Protein AF-W1P2N6-F1 (afdb_monomer_lite)

Radius of gyration: 15.2 Å; chains: 1; bounding box: 38×32×39 Å

Structure (mmCIF, N/CA/C/O backbone):
data_AF-W1P2N6-F1
#
_entry.id   AF-W1P2N6-F1
#
loop_
_atom_site.group_PDB
_atom_site.id
_atom_site.type_symbol
_atom_site.label_atom_id
_atom_site.label_alt_id
_atom_site.label_comp_id
_atom_site.label_asym_id
_atom_site.label_entity_id
_atom_site.label_seq_id
_atom_site.pdbx_PDB_ins_code
_atom_site.Cartn_x
_atom_site.Cartn_y
_atom_site.Cartn_z
_atom_site.occupancy
_atom_site.B_iso_or_equiv
_atom_site.auth_seq_id
_atom_site.auth_comp_id
_atom_site.auth_asym_id
_atom_site.auth_atom_id
_atom_site.pdbx_PDB_model_num
ATOM 1 N N . MET A 1 1 ? -24.791 12.931 -11.667 1.00 46.62 1 MET A N 1
ATOM 2 C CA . MET A 1 1 ? -23.569 12.243 -12.141 1.00 46.62 1 MET A CA 1
ATOM 3 C C . MET A 1 1 ? -22.395 13.157 -11.829 1.00 46.62 1 MET A C 1
ATOM 5 O O . MET A 1 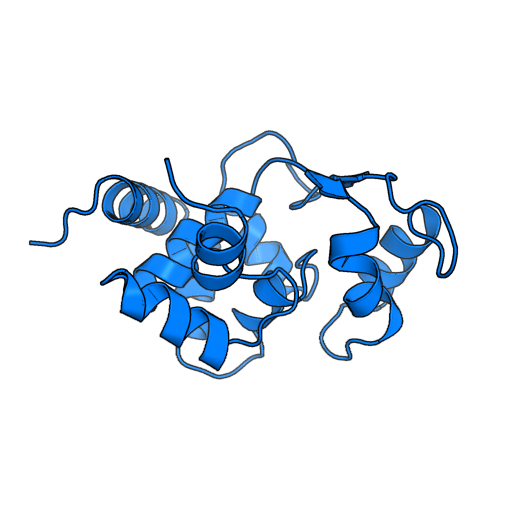1 ? -22.535 14.347 -12.073 1.00 46.62 1 MET A O 1
ATOM 9 N N . ALA A 1 2 ? -21.309 12.652 -11.241 1.00 61.91 2 ALA A N 1
ATOM 10 C CA . ALA A 1 2 ? -20.111 13.458 -10.984 1.00 61.91 2 ALA A CA 1
ATOM 11 C C . ALA A 1 2 ? -19.344 13.696 -12.297 1.00 61.91 2 ALA A C 1
ATOM 13 O O . ALA A 1 2 ? -19.306 12.801 -13.147 1.00 61.91 2 ALA A O 1
ATOM 14 N N . SER A 1 3 ? -18.753 14.880 -12.487 1.00 80.94 3 SER A N 1
ATOM 15 C CA . SER A 1 3 ? -17.910 15.134 -13.662 1.00 80.94 3 SER A CA 1
ATOM 16 C C . SER A 1 3 ? -16.573 14.388 -13.541 1.00 80.94 3 SER A C 1
ATOM 18 O O . SER A 1 3 ? -16.150 14.018 -12.446 1.00 80.94 3 SER A O 1
ATOM 20 N N . LYS A 1 4 ? -15.859 14.185 -14.658 1.00 75.12 4 LYS A N 1
ATOM 21 C CA . LYS A 1 4 ? -14.502 13.601 -14.628 1.00 75.12 4 LYS A CA 1
ATOM 22 C C . LYS A 1 4 ? -13.564 14.405 -13.717 1.00 75.12 4 LYS A C 1
ATOM 24 O O . LYS A 1 4 ? -12.740 13.820 -13.025 1.00 75.12 4 LYS A O 1
ATOM 29 N N . GLN A 1 5 ? -13.718 15.728 -13.698 1.00 74.31 5 GLN A N 1
ATOM 30 C CA . GLN A 1 5 ? -12.933 16.626 -12.856 1.00 74.31 5 GLN A CA 1
ATOM 31 C C . GLN A 1 5 ? -13.270 16.449 -11.370 1.00 74.31 5 GLN A C 1
ATOM 33 O O . GLN A 1 5 ? -12.361 16.367 -10.544 1.00 74.31 5 GLN A O 1
ATOM 38 N N . ASP A 1 6 ? -14.550 16.293 -11.031 1.00 75.06 6 ASP A N 1
ATOM 39 C CA . ASP A 1 6 ? -14.957 15.970 -9.661 1.00 75.06 6 ASP A CA 1
ATOM 40 C C . ASP A 1 6 ? -14.391 14.606 -9.246 1.00 75.06 6 ASP A C 1
ATOM 42 O O . ASP A 1 6 ? -13.767 14.488 -8.200 1.00 75.06 6 ASP A O 1
ATOM 46 N N . ALA A 1 7 ? -14.485 13.582 -10.097 1.00 75.88 7 ALA A N 1
ATOM 47 C CA . ALA A 1 7 ? -13.918 12.266 -9.796 1.00 75.88 7 ALA A CA 1
ATOM 48 C C . ALA A 1 7 ? -12.395 12.325 -9.559 1.00 75.88 7 ALA A C 1
ATOM 50 O O . ALA A 1 7 ? -11.901 11.776 -8.575 1.00 75.88 7 ALA A O 1
ATOM 51 N N . SER A 1 8 ? -11.649 13.048 -10.401 1.00 75.75 8 SER A N 1
ATOM 52 C CA . SER A 1 8 ? -10.199 13.224 -10.235 1.00 75.75 8 SER A CA 1
ATOM 53 C C . SER A 1 8 ? -9.817 13.997 -8.968 1.00 75.75 8 SER A C 1
ATOM 55 O O . SER A 1 8 ? -8.729 13.791 -8.437 1.00 75.75 8 SER A O 1
ATOM 57 N N . THR A 1 9 ? -10.695 14.868 -8.460 1.00 79.06 9 THR A N 1
ATOM 58 C CA . THR A 1 9 ? -10.446 15.623 -7.220 1.00 79.06 9 THR A CA 1
ATOM 59 C C . THR A 1 9 ? -10.937 14.911 -5.968 1.00 79.06 9 THR A C 1
ATOM 61 O O . THR A 1 9 ? -10.415 15.206 -4.897 1.00 79.06 9 THR A O 1
ATOM 64 N N . GLN A 1 10 ? -11.869 13.958 -6.076 1.00 84.25 10 GLN A N 1
ATOM 65 C CA . GLN A 1 10 ? -12.478 13.249 -4.940 1.00 84.25 10 GLN A CA 1
ATOM 66 C C . GLN A 1 10 ? -11.936 11.826 -4.724 1.00 84.25 10 GLN A C 1
ATOM 68 O O . GLN A 1 10 ? -12.022 11.307 -3.618 1.00 84.25 10 GLN A O 1
ATOM 73 N N . ILE A 1 11 ? -11.288 11.210 -5.714 1.00 87.06 11 ILE A N 1
ATOM 74 C CA . ILE A 1 11 ? -10.712 9.862 -5.564 1.00 87.06 11 ILE A CA 1
ATOM 75 C C . ILE A 1 11 ? -9.221 9.967 -5.179 1.00 87.06 11 ILE A C 1
ATOM 77 O O . ILE A 1 11 ? -8.517 10.821 -5.734 1.00 87.06 11 ILE A O 1
ATOM 81 N N . PRO A 1 12 ? -8.726 9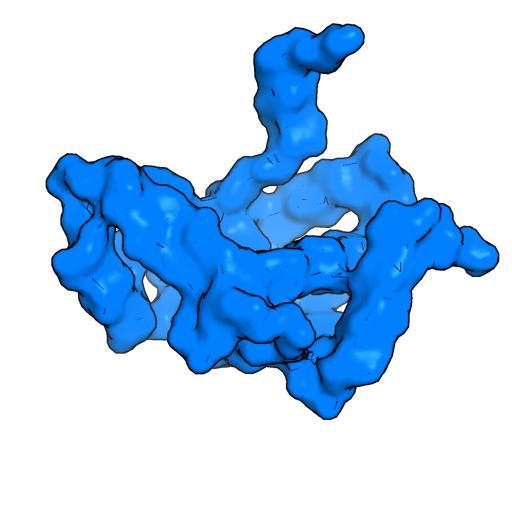.196 -4.190 1.00 93.44 12 PRO A N 1
ATOM 82 C CA . PRO A 1 12 ? -7.297 9.105 -3.896 1.00 93.44 12 PRO A CA 1
ATOM 83 C C . PRO A 1 12 ? -6.504 8.543 -5.083 1.00 93.44 12 PRO A C 1
ATOM 85 O O . PRO A 1 12 ? -6.965 7.650 -5.787 1.00 93.44 12 PRO A O 1
ATOM 88 N N . SER A 1 13 ? -5.302 9.066 -5.307 1.00 95.38 13 SER A N 1
ATOM 89 C CA . SER A 1 13 ? -4.386 8.558 -6.331 1.00 95.38 13 SER A CA 1
ATOM 90 C C . SER A 1 13 ? -3.448 7.516 -5.710 1.00 95.38 13 SER A C 1
ATOM 92 O O . SER A 1 13 ? -3.018 7.724 -4.573 1.00 95.38 13 SER A O 1
ATOM 94 N N . PRO A 1 14 ? -3.060 6.447 -6.435 1.00 96.94 14 PRO A N 1
ATOM 95 C CA . PRO A 1 14 ? -2.141 5.421 -5.926 1.00 96.94 14 PRO A CA 1
ATOM 96 C C . PRO A 1 14 ? -0.734 5.947 -5.606 1.00 96.94 14 PRO A C 1
ATOM 98 O O . PRO A 1 14 ? 0.071 5.218 -5.038 1.00 96.94 14 PRO A O 1
ATOM 101 N N . VAL A 1 15 ? -0.421 7.191 -5.993 1.00 96.81 15 VAL A N 1
ATOM 102 C CA . VAL A 1 15 ? 0.864 7.865 -5.741 1.00 96.81 15 VAL A CA 1
ATOM 103 C C . VAL A 1 15 ? 0.779 8.964 -4.674 1.00 96.81 15 VAL A C 1
ATOM 105 O O . VAL A 1 15 ? 1.688 9.780 -4.571 1.00 96.81 15 VAL A O 1
ATOM 108 N N . MET A 1 16 ? -0.321 9.044 -3.917 1.00 97.56 16 MET A N 1
ATOM 109 C CA . MET A 1 16 ? -0.436 9.986 -2.796 1.00 97.56 16 MET A CA 1
ATOM 110 C C . MET A 1 16 ? 0.403 9.540 -1.600 1.00 97.56 16 MET A C 1
ATOM 112 O O . MET A 1 16 ? 0.411 8.358 -1.261 1.00 97.56 16 MET A O 1
ATOM 116 N N . ASP A 1 17 ? 1.018 10.515 -0.932 1.00 97.75 17 ASP A N 1
ATOM 117 C CA . ASP A 1 17 ? 1.666 10.324 0.361 1.00 97.75 17 ASP A CA 1
ATOM 118 C C . ASP A 1 17 ? 0.646 10.210 1.510 1.00 97.75 17 ASP A C 1
ATOM 120 O O . ASP A 1 17 ? -0.550 10.499 1.359 1.00 97.75 17 ASP A O 1
ATOM 124 N N . LEU A 1 18 ? 1.115 9.793 2.690 1.00 98.12 18 LEU A N 1
ATOM 125 C CA . LEU A 1 18 ? 0.238 9.602 3.845 1.00 98.12 18 LEU A CA 1
ATOM 126 C C . LEU A 1 18 ? -0.535 10.878 4.262 1.00 98.12 18 LEU A C 1
ATOM 128 O O . LEU A 1 18 ? -1.743 10.777 4.497 1.00 98.12 18 LEU A O 1
ATOM 132 N N . PRO A 1 19 ? 0.075 12.079 4.358 1.00 98.00 19 PRO A N 1
ATOM 133 C CA . PRO A 1 19 ? -0.669 13.305 4.659 1.00 98.00 19 PRO A CA 1
ATOM 134 C C . PRO A 1 19 ? -1.791 13.611 3.657 1.00 98.00 19 PRO A C 1
ATOM 136 O O . PRO A 1 19 ? -2.892 14.002 4.071 1.00 98.00 19 PRO A O 1
ATOM 139 N N . ALA A 1 20 ? -1.548 13.410 2.358 1.00 97.62 20 ALA A N 1
ATOM 140 C CA . ALA A 1 20 ? -2.560 13.598 1.325 1.00 97.62 20 ALA A CA 1
ATOM 141 C C . ALA A 1 20 ? -3.691 12.568 1.450 1.00 97.62 20 ALA A C 1
ATOM 143 O O . ALA A 1 20 ? -4.860 12.952 1.381 1.00 97.62 20 ALA A O 1
ATOM 144 N N . LEU A 1 21 ? -3.370 11.294 1.709 1.00 98.12 21 LEU A N 1
ATOM 145 C CA . LEU A 1 21 ? -4.367 10.246 1.964 1.00 98.12 21 LEU A CA 1
ATOM 146 C C . LEU A 1 21 ? -5.251 10.587 3.170 1.00 98.12 21 LEU A C 1
ATOM 148 O O . LEU A 1 21 ? -6.476 10.539 3.068 1.00 98.12 21 LEU A O 1
ATOM 152 N N . ILE A 1 22 ? -4.652 11.002 4.290 1.00 97.81 22 ILE A N 1
ATOM 153 C CA . ILE A 1 22 ? -5.394 11.391 5.498 1.00 97.81 22 ILE A CA 1
ATOM 154 C C . ILE A 1 22 ? -6.322 12.570 5.205 1.00 97.81 22 ILE A C 1
ATOM 156 O O . ILE A 1 22 ? -7.513 12.499 5.505 1.00 97.81 22 ILE A O 1
ATOM 160 N N . THR A 1 23 ? -5.800 13.629 4.580 1.00 96.62 23 THR A N 1
ATOM 161 C CA . THR A 1 23 ? -6.589 14.822 4.224 1.00 96.62 23 THR A CA 1
ATOM 162 C C . THR A 1 23 ? -7.772 14.446 3.335 1.00 96.62 23 THR A C 1
ATOM 164 O O . THR A 1 23 ? -8.889 14.929 3.525 1.00 96.62 23 THR A O 1
ATOM 167 N N . LYS A 1 24 ? -7.538 13.539 2.382 1.00 95.69 24 LYS A N 1
ATOM 168 C CA . LYS A 1 24 ? -8.552 13.074 1.443 1.00 95.69 24 LYS A CA 1
ATOM 169 C C . LYS A 1 24 ? -9.653 12.262 2.120 1.00 95.69 24 LYS A C 1
ATOM 171 O O . LYS A 1 24 ? -10.824 12.465 1.832 1.00 95.69 24 LYS A O 1
ATOM 176 N N . PHE A 1 25 ? -9.313 11.375 3.048 1.00 95.62 25 PHE A N 1
ATOM 177 C CA . PHE A 1 25 ? -10.320 10.635 3.813 1.00 95.62 25 PHE A CA 1
ATOM 178 C C . PHE A 1 25 ? -11.100 11.565 4.752 1.00 95.62 25 PHE A C 1
ATOM 180 O O . PHE A 1 25 ? -12.330 11.498 4.821 1.00 95.62 25 PHE A O 1
ATOM 187 N N . GLN A 1 26 ? -10.417 12.523 5.383 1.00 95.25 26 GLN A N 1
ATOM 188 C CA . GLN A 1 26 ? -11.048 13.509 6.260 1.00 95.25 26 GLN A CA 1
ATOM 189 C C . GLN A 1 26 ? -12.051 14.407 5.525 1.00 95.25 26 GLN A C 1
ATOM 191 O O . GLN A 1 26 ? -13.090 14.736 6.101 1.00 95.25 26 GLN A O 1
ATOM 196 N N . SER A 1 27 ? -11.823 14.744 4.246 1.00 93.88 27 SER A N 1
ATOM 197 C CA . SER A 1 27 ? -12.818 15.488 3.452 1.00 93.88 27 SER A CA 1
ATOM 198 C C . SER A 1 27 ? -14.122 14.712 3.235 1.00 93.88 27 SER A C 1
ATOM 200 O O . SER A 1 27 ? -15.152 15.318 2.943 1.00 93.88 27 SER A O 1
ATOM 202 N N . HIS A 1 28 ? -14.106 13.394 3.446 1.00 91.31 28 HIS A N 1
ATOM 203 C CA . HIS A 1 28 ? -15.278 12.516 3.430 1.00 91.31 28 HIS A CA 1
ATOM 204 C C . HIS A 1 28 ? -15.727 12.076 4.829 1.00 91.31 28 HIS A C 1
ATOM 206 O O . HIS A 1 28 ? -16.537 11.162 4.948 1.00 91.31 28 HIS A O 1
ATOM 212 N N . ARG A 1 29 ? -15.252 12.753 5.887 1.00 93.62 29 ARG A N 1
ATOM 213 C CA . ARG A 1 29 ? -15.551 12.435 7.297 1.00 93.62 29 ARG A CA 1
ATOM 214 C C . ARG A 1 29 ? -15.067 11.045 7.729 1.00 93.62 29 ARG A C 1
ATOM 216 O O . ARG A 1 29 ? -15.613 10.475 8.667 1.00 93.62 29 ARG A O 1
ATOM 223 N N . LEU A 1 30 ? -14.034 10.529 7.067 1.00 95.00 30 LEU A N 1
ATOM 224 C CA . LEU A 1 30 ? -13.378 9.270 7.403 1.00 95.00 30 LEU A CA 1
ATOM 225 C C . LEU A 1 30 ? -12.057 9.561 8.123 1.00 95.00 30 LEU A C 1
ATOM 227 O O . LEU A 1 30 ? -11.256 10.391 7.684 1.00 95.00 30 LEU A O 1
ATOM 231 N N . GLY A 1 31 ? -11.845 8.909 9.264 1.00 96.25 31 GLY A N 1
ATOM 232 C CA . GLY A 1 31 ? -10.653 9.084 10.086 1.00 96.25 31 GLY A CA 1
ATOM 233 C C . GLY A 1 31 ? -9.474 8.224 9.630 1.00 96.25 31 GLY A C 1
ATOM 234 O O . GLY A 1 31 ? -9.560 7.436 8.692 1.00 96.25 31 GLY A O 1
ATOM 235 N N . VAL A 1 32 ? -8.356 8.321 10.358 1.00 97.75 32 VAL A N 1
ATOM 236 C CA . VAL A 1 32 ? -7.149 7.509 10.103 1.00 97.75 32 VAL A CA 1
ATOM 237 C C . VAL A 1 32 ? -7.448 6.009 10.191 1.00 97.75 32 VAL A C 1
ATOM 239 O O . VAL A 1 32 ? -6.946 5.233 9.385 1.00 97.75 32 VAL A O 1
ATOM 242 N N . ARG A 1 33 ? -8.291 5.589 11.142 1.00 98.00 33 ARG A N 1
ATOM 243 C CA . ARG A 1 33 ? -8.685 4.181 11.277 1.00 98.00 33 ARG A CA 1
ATOM 244 C C . ARG A 1 33 ? -9.461 3.684 10.058 1.00 98.00 33 ARG A C 1
ATOM 246 O O . ARG A 1 33 ? -9.205 2.573 9.609 1.00 98.00 33 ARG A O 1
ATOM 253 N N . ASP A 1 34 ? -10.333 4.524 9.501 1.00 98.19 34 ASP A N 1
ATOM 254 C CA . ASP A 1 34 ? -11.098 4.207 8.294 1.00 98.19 34 ASP A CA 1
ATOM 255 C C . ASP A 1 34 ? -10.199 4.169 7.054 1.00 98.19 34 ASP A C 1
ATOM 257 O O . ASP A 1 34 ? -10.345 3.271 6.234 1.00 98.19 34 ASP A O 1
ATOM 261 N N . LEU A 1 35 ? -9.214 5.072 6.951 1.00 98.38 35 LEU A N 1
ATOM 262 C CA . LEU A 1 35 ? -8.174 5.006 5.918 1.00 98.38 35 LEU A CA 1
ATOM 263 C C . LEU A 1 35 ? -7.459 3.650 5.936 1.00 98.38 35 LEU A C 1
ATOM 265 O O . LEU A 1 35 ? -7.392 2.980 4.907 1.00 98.38 35 LEU A O 1
ATOM 269 N N . VAL A 1 36 ? -6.952 3.224 7.095 1.00 98.75 36 VAL A N 1
ATOM 270 C CA . VAL A 1 36 ? -6.207 1.958 7.199 1.00 98.75 36 VAL A CA 1
ATOM 271 C C . VAL A 1 36 ? -7.119 0.748 6.976 1.00 98.75 36 VAL A C 1
ATOM 273 O O . VAL A 1 36 ? -6.704 -0.211 6.326 1.00 98.75 36 VAL A O 1
ATOM 276 N N . ALA A 1 37 ? -8.355 0.779 7.487 1.00 98.62 37 ALA A N 1
ATOM 277 C CA . ALA A 1 37 ? -9.320 -0.301 7.291 1.00 98.62 37 ALA A CA 1
ATOM 278 C C . ALA A 1 37 ? -9.697 -0.432 5.811 1.00 98.62 37 ALA A C 1
ATOM 280 O O . ALA A 1 37 ? -9.487 -1.482 5.217 1.00 98.62 37 ALA A O 1
ATOM 281 N N . LEU A 1 38 ? -10.177 0.642 5.181 1.00 98.31 38 LEU A N 1
ATOM 282 C CA . LEU A 1 38 ? -10.656 0.613 3.797 1.00 98.31 38 LEU A CA 1
ATOM 283 C C . LEU A 1 38 ? -9.542 0.328 2.785 1.00 98.31 38 LEU A C 1
ATOM 285 O O . LEU A 1 38 ? -9.810 -0.307 1.768 1.00 98.31 38 LEU A O 1
ATOM 289 N N . SER A 1 39 ? -8.295 0.710 3.079 1.00 98.69 39 SER A N 1
ATOM 290 C CA . SER A 1 39 ? -7.144 0.316 2.249 1.00 98.69 39 SER A CA 1
ATOM 291 C C . SER A 1 39 ? -6.921 -1.202 2.242 1.00 98.69 39 SER A C 1
ATOM 293 O O . SER A 1 39 ? -6.460 -1.750 1.247 1.00 98.69 39 SER A O 1
ATOM 295 N N . GLY A 1 40 ? -7.354 -1.908 3.294 1.00 98.56 40 GLY A N 1
ATOM 296 C CA . GLY A 1 40 ? -7.362 -3.370 3.350 1.00 98.56 40 GLY A CA 1
ATOM 297 C C . GLY A 1 40 ? -8.227 -4.040 2.278 1.00 98.56 40 GLY A C 1
ATOM 298 O O . GLY A 1 40 ? -8.061 -5.230 2.036 1.00 98.56 40 GLY A O 1
ATOM 299 N N . ALA A 1 41 ? -9.085 -3.299 1.561 1.00 98.38 41 ALA A N 1
ATOM 300 C CA . ALA A 1 41 ? -9.759 -3.814 0.365 1.00 98.38 41 ALA A CA 1
ATOM 301 C C . ALA A 1 41 ? -8.773 -4.319 -0.706 1.00 98.38 41 ALA A C 1
ATOM 303 O O . ALA A 1 41 ? -9.130 -5.186 -1.501 1.00 98.38 41 ALA A O 1
ATOM 304 N N . HIS A 1 42 ? -7.534 -3.817 -0.706 1.00 98.62 42 HIS A N 1
ATOM 305 C CA . HIS A 1 42 ? -6.459 -4.267 -1.590 1.00 98.62 42 HIS A CA 1
ATOM 306 C C . HIS A 1 42 ? -5.899 -5.657 -1.241 1.00 98.62 42 HIS A C 1
ATOM 308 O O . HIS A 1 42 ? -5.009 -6.136 -1.934 1.00 98.62 42 HIS A O 1
ATOM 314 N N . THR A 1 43 ? -6.443 -6.352 -0.234 1.00 98.44 43 THR A N 1
ATOM 315 C CA . THR A 1 43 ? -6.166 -7.784 -0.021 1.00 98.44 43 THR A CA 1
ATOM 316 C C . THR A 1 43 ? -6.662 -8.676 -1.169 1.00 98.44 43 THR A C 1
ATOM 318 O O . THR A 1 43 ? -6.290 -9.839 -1.243 1.00 98.44 43 THR A O 1
ATOM 321 N N . ILE A 1 44 ? -7.505 -8.153 -2.068 1.00 98.00 44 ILE A N 1
ATOM 322 C CA . ILE A 1 44 ? -7.942 -8.836 -3.289 1.00 98.00 44 ILE A CA 1
ATOM 323 C C . ILE A 1 44 ? -7.774 -7.942 -4.516 1.00 98.00 44 ILE A C 1
ATOM 325 O O . ILE A 1 44 ? -7.792 -6.713 -4.433 1.00 98.00 44 ILE A O 1
ATOM 329 N N . GLY A 1 45 ? -7.719 -8.571 -5.688 1.00 97.25 45 GLY A N 1
ATOM 330 C CA . GLY A 1 45 ? -7.766 -7.877 -6.971 1.00 97.25 45 GLY A CA 1
ATOM 331 C C . GLY A 1 45 ? -6.391 -7.523 -7.531 1.00 97.25 45 GLY A C 1
ATOM 332 O O . GLY A 1 45 ? -5.361 -8.051 -7.118 1.00 97.25 45 GLY A O 1
ATOM 333 N N . PHE A 1 46 ? -6.392 -6.660 -8.546 1.00 98.31 46 PHE A N 1
ATOM 334 C CA . PHE A 1 46 ? -5.231 -6.420 -9.398 1.00 98.31 46 PHE A CA 1
ATOM 335 C C . PHE A 1 46 ? -5.077 -4.938 -9.725 1.00 98.31 46 PHE A C 1
ATOM 337 O O . PHE A 1 46 ? -6.068 -4.226 -9.901 1.00 98.31 46 PHE A O 1
ATOM 344 N N . ALA A 1 47 ? -3.833 -4.501 -9.896 1.00 98.31 47 ALA A N 1
ATOM 345 C CA . ALA A 1 47 ? -3.502 -3.190 -10.434 1.00 98.31 47 ALA A CA 1
ATOM 346 C C . ALA A 1 47 ? -2.736 -3.331 -11.750 1.00 98.31 47 ALA A C 1
ATOM 348 O O . ALA A 1 47 ? -1.954 -4.263 -11.939 1.00 98.31 47 ALA A O 1
ATOM 349 N N . ALA A 1 48 ? -2.956 -2.388 -12.661 1.00 98.50 48 ALA A N 1
ATOM 350 C CA . ALA A 1 48 ? -2.181 -2.271 -13.886 1.00 98.50 48 ALA A CA 1
ATOM 351 C C . ALA A 1 48 ? -0.800 -1.653 -13.607 1.00 98.50 48 ALA A C 1
ATOM 353 O O . ALA A 1 48 ? -0.661 -0.777 -12.752 1.00 98.50 48 ALA A O 1
ATOM 354 N N . CYS A 1 49 ? 0.205 -2.076 -14.370 1.00 98.69 49 CYS A N 1
ATOM 355 C CA . CYS A 1 49 ? 1.614 -1.705 -14.242 1.00 98.69 49 CYS A CA 1
ATOM 356 C C . CYS A 1 49 ? 1.829 -0.197 -14.157 1.00 98.69 49 CYS A C 1
ATOM 358 O O . CYS A 1 49 ? 2.598 0.267 -13.315 1.00 98.69 49 CYS A O 1
ATOM 360 N N . PHE A 1 50 ? 1.099 0.599 -14.941 1.00 98.12 50 PHE A N 1
ATOM 361 C CA . PHE A 1 50 ? 1.251 2.054 -14.894 1.00 98.12 50 PHE A CA 1
ATOM 362 C C . PHE A 1 50 ? 0.944 2.680 -13.518 1.00 98.12 50 PHE A C 1
ATOM 364 O O . PHE A 1 50 ? 1.463 3.757 -13.231 1.00 98.12 50 PHE A O 1
ATOM 371 N N . LEU A 1 51 ? 0.152 2.016 -12.665 1.00 98.31 51 LEU A N 1
ATOM 372 C CA . LEU A 1 51 ? -0.214 2.506 -11.329 1.00 98.31 51 LEU A CA 1
ATOM 373 C C . LEU A 1 51 ? 0.902 2.304 -10.293 1.00 98.31 51 LEU A C 1
ATOM 375 O O . LEU A 1 51 ? 1.008 3.100 -9.365 1.00 98.31 51 LEU A O 1
ATOM 379 N N . PHE A 1 52 ? 1.737 1.271 -10.448 1.00 98.56 52 PHE A N 1
ATOM 380 C CA . PHE A 1 52 ? 2.791 0.922 -9.482 1.00 98.56 52 PHE A CA 1
ATOM 381 C C . PHE A 1 52 ? 4.214 1.020 -10.038 1.00 98.56 52 PHE A C 1
ATOM 383 O O . PHE A 1 52 ? 5.176 0.920 -9.276 1.00 98.56 52 PHE A O 1
ATOM 390 N N . ARG A 1 53 ? 4.380 1.258 -11.348 1.00 98.62 53 ARG A N 1
ATOM 391 C CA . ARG A 1 53 ? 5.696 1.337 -12.001 1.00 98.62 53 ARG A CA 1
ATOM 392 C C . ARG A 1 53 ? 6.639 2.299 -11.288 1.00 98.62 53 ARG A C 1
ATOM 394 O O . ARG A 1 53 ? 7.801 1.968 -11.092 1.00 98.62 53 ARG A O 1
ATOM 401 N N . ASN A 1 54 ? 6.162 3.486 -10.908 1.00 98.31 54 ASN A N 1
ATOM 402 C CA . ASN A 1 54 ? 7.023 4.465 -10.247 1.00 98.31 54 ASN A CA 1
ATOM 403 C C . ASN A 1 54 ? 7.613 3.909 -8.944 1.00 98.31 54 ASN A C 1
ATOM 405 O O . ASN A 1 54 ? 8.816 4.027 -8.737 1.00 98.31 54 ASN A O 1
ATOM 409 N N . ARG A 1 55 ? 6.788 3.238 -8.129 1.00 98.25 55 ARG A N 1
ATOM 410 C CA . ARG A 1 55 ? 7.211 2.656 -6.853 1.00 98.25 55 ARG A CA 1
ATOM 411 C C . ARG A 1 55 ? 8.314 1.625 -7.046 1.00 98.25 55 ARG A C 1
ATOM 413 O O . ARG A 1 55 ? 9.397 1.783 -6.500 1.00 98.25 55 ARG A O 1
ATOM 420 N N . ILE A 1 56 ? 8.073 0.611 -7.878 1.00 98.62 56 ILE A N 1
ATOM 421 C CA . ILE A 1 56 ? 9.008 -0.518 -8.029 1.00 98.62 56 ILE A CA 1
ATOM 422 C C . ILE A 1 56 ? 10.361 -0.121 -8.642 1.00 98.62 56 ILE A C 1
ATOM 424 O O . ILE A 1 56 ? 11.285 -0.927 -8.614 1.00 98.62 56 ILE A O 1
ATOM 428 N N . TYR A 1 57 ? 10.491 1.079 -9.221 1.00 98.62 57 TYR A N 1
ATOM 429 C CA . TYR A 1 57 ? 11.750 1.582 -9.782 1.00 98.62 57 TYR A CA 1
ATOM 430 C C . TYR A 1 57 ? 12.411 2.696 -8.960 1.00 98.62 57 TYR A C 1
ATOM 432 O O . TYR A 1 57 ? 13.624 2.858 -9.084 1.00 98.62 57 TYR A O 1
ATOM 440 N N . ASN A 1 58 ? 11.652 3.480 -8.185 1.00 98.25 58 ASN A N 1
ATOM 441 C CA . ASN A 1 58 ? 12.152 4.728 -7.595 1.00 98.25 58 ASN A CA 1
ATOM 442 C C . ASN A 1 58 ? 11.961 4.836 -6.072 1.00 98.25 58 ASN A C 1
ATOM 444 O O . ASN A 1 58 ? 12.656 5.640 -5.450 1.00 98.25 58 ASN A O 1
ATOM 448 N N . ASP A 1 59 ? 11.054 4.067 -5.465 1.00 98.19 59 ASP A N 1
ATOM 449 C CA . ASP A 1 59 ? 10.789 4.172 -4.029 1.00 98.19 59 ASP A CA 1
ATOM 450 C C . ASP A 1 59 ? 11.861 3.429 -3.217 1.00 98.19 59 ASP A C 1
ATOM 452 O O . ASP A 1 59 ? 12.297 2.332 -3.562 1.00 98.19 59 ASP A O 1
ATOM 456 N N . THR A 1 60 ? 12.279 4.021 -2.097 1.00 96.75 60 THR A N 1
ATOM 457 C CA . THR A 1 60 ? 13.310 3.455 -1.207 1.00 96.75 60 THR A CA 1
ATOM 458 C C . THR A 1 60 ? 12.732 2.608 -0.073 1.00 96.75 60 THR A C 1
ATOM 460 O O . THR A 1 60 ? 13.470 1.928 0.640 1.00 96.75 60 THR A O 1
ATOM 463 N N . ASN A 1 61 ? 11.411 2.641 0.104 1.00 97.00 61 ASN A N 1
ATOM 464 C CA . ASN A 1 61 ? 10.653 1.855 1.075 1.00 97.00 61 ASN A CA 1
ATOM 465 C C . ASN A 1 61 ? 9.975 0.632 0.434 1.00 97.00 61 ASN A C 1
ATOM 467 O O . ASN A 1 61 ? 8.977 0.148 0.954 1.00 97.00 61 ASN A O 1
ATOM 471 N N . CYS A 1 62 ? 10.529 0.120 -0.664 1.00 98.44 62 CYS A N 1
ATOM 472 C CA . CYS A 1 62 ? 10.118 -1.129 -1.291 1.00 98.44 62 CYS A CA 1
ATOM 473 C C . CYS A 1 62 ? 11.152 -2.218 -1.004 1.00 98.44 62 CYS A C 1
ATOM 475 O O . CYS A 1 62 ? 12.352 -1.963 -1.132 1.00 98.44 62 CYS A O 1
ATOM 477 N N . ASP A 1 63 ? 10.701 -3.422 -0.655 1.00 98.44 63 ASP A N 1
ATOM 478 C CA . ASP A 1 63 ? 11.600 -4.572 -0.613 1.00 98.44 63 ASP A CA 1
ATOM 479 C C . ASP A 1 63 ? 12.254 -4.793 -2.003 1.00 98.44 63 ASP A C 1
ATOM 481 O O . ASP A 1 63 ? 11.543 -4.766 -3.019 1.00 98.44 63 ASP A O 1
ATOM 485 N N . PRO A 1 64 ? 13.593 -4.941 -2.095 1.00 98.31 64 PRO A N 1
ATOM 486 C CA . PRO A 1 64 ? 14.286 -5.077 -3.378 1.00 98.31 64 PRO A CA 1
ATOM 487 C C . PRO A 1 64 ? 13.935 -6.347 -4.162 1.00 98.31 64 PRO A C 1
ATOM 489 O O . PRO A 1 64 ? 13.890 -6.304 -5.399 1.00 98.31 64 PRO A O 1
ATOM 492 N N . ASP A 1 65 ? 13.676 -7.462 -3.479 1.00 98.31 65 ASP A N 1
ATOM 493 C CA . ASP A 1 65 ? 13.340 -8.734 -4.121 1.00 98.31 65 ASP A CA 1
ATOM 494 C C . ASP A 1 65 ? 11.898 -8.689 -4.634 1.00 98.31 65 ASP A C 1
ATOM 496 O O . ASP A 1 65 ? 11.630 -9.039 -5.794 1.00 98.31 65 ASP A O 1
ATOM 500 N N . PHE A 1 66 ? 10.981 -8.123 -3.841 1.00 98.19 66 PHE A N 1
ATOM 501 C CA . PHE A 1 66 ? 9.626 -7.814 -4.290 1.00 98.19 66 PHE A CA 1
ATOM 502 C C . PHE A 1 66 ? 9.639 -6.893 -5.516 1.00 98.19 66 PHE A C 1
ATOM 504 O O . PHE A 1 66 ? 9.007 -7.218 -6.529 1.00 98.19 66 PHE A O 1
ATOM 511 N N . ALA A 1 67 ? 10.393 -5.785 -5.472 1.00 98.56 67 ALA A N 1
ATOM 512 C CA . ALA A 1 67 ? 10.529 -4.856 -6.597 1.00 98.56 67 ALA A CA 1
ATOM 513 C C . ALA A 1 67 ? 10.999 -5.584 -7.861 1.00 98.56 67 ALA A C 1
ATOM 515 O O . ALA A 1 67 ? 10.353 -5.494 -8.908 1.00 98.56 67 ALA A O 1
ATOM 516 N N . THR A 1 68 ? 12.077 -6.363 -7.745 1.00 98.50 68 THR A N 1
ATOM 517 C CA . THR A 1 68 ? 12.647 -7.147 -8.848 1.00 98.50 68 THR A CA 1
ATOM 518 C C . THR A 1 68 ? 11.620 -8.125 -9.425 1.00 98.50 68 THR A C 1
ATOM 520 O O . THR A 1 68 ? 11.462 -8.207 -10.647 1.00 98.50 68 THR A O 1
ATOM 523 N N . SER A 1 69 ? 10.846 -8.805 -8.568 1.00 97.81 69 SER A N 1
ATOM 524 C CA . SER A 1 69 ? 9.784 -9.721 -9.008 1.00 97.81 69 SER A CA 1
ATOM 525 C C . SER A 1 69 ? 8.708 -9.013 -9.841 1.00 97.81 69 SER A C 1
ATOM 527 O O . SER A 1 69 ? 8.255 -9.540 -10.860 1.00 97.81 69 SER A O 1
ATOM 529 N N . ARG A 1 70 ? 8.314 -7.791 -9.453 1.00 98.44 70 ARG A N 1
ATOM 530 C CA . ARG A 1 70 ? 7.302 -7.010 -10.179 1.00 98.44 70 ARG A CA 1
ATOM 531 C C . ARG A 1 70 ? 7.851 -6.458 -11.493 1.00 98.44 70 ARG A C 1
ATOM 533 O O . ARG A 1 70 ? 7.143 -6.479 -12.500 1.00 98.44 70 ARG A O 1
ATOM 540 N N . GLN A 1 71 ? 9.112 -6.025 -11.517 1.00 98.56 71 GLN A N 1
ATOM 541 C CA . GLN A 1 71 ? 9.770 -5.493 -12.718 1.00 98.56 71 GLN A CA 1
ATOM 542 C C . GLN A 1 71 ? 9.820 -6.508 -13.872 1.00 98.56 71 GLN A C 1
ATOM 544 O O . GLN A 1 71 ? 9.749 -6.104 -15.032 1.00 98.56 71 GLN A O 1
ATOM 549 N N . ALA A 1 72 ? 9.857 -7.814 -13.578 1.00 97.56 72 ALA A N 1
ATOM 550 C CA . ALA A 1 72 ? 9.834 -8.868 -14.597 1.00 97.56 72 ALA A CA 1
ATOM 551 C C . ALA A 1 72 ? 8.586 -8.818 -15.503 1.00 97.56 72 ALA A C 1
ATOM 553 O O . ALA A 1 72 ? 8.658 -9.172 -16.678 1.00 97.56 72 ALA A O 1
ATOM 554 N N . SER A 1 73 ? 7.450 -8.354 -14.970 1.00 95.94 73 SER A N 1
ATOM 555 C CA . SER A 1 73 ? 6.184 -8.210 -15.709 1.00 95.94 73 SER A CA 1
ATOM 556 C C . SER A 1 73 ? 5.767 -6.751 -15.935 1.00 95.94 73 SER A C 1
ATOM 558 O O . SER A 1 73 ? 4.838 -6.493 -16.698 1.00 95.94 73 SER A O 1
ATOM 560 N N . CYS A 1 74 ? 6.466 -5.789 -15.330 1.00 98.56 74 CYS A N 1
ATOM 561 C CA . CYS A 1 74 ? 6.199 -4.359 -15.442 1.00 98.56 74 CYS A CA 1
ATOM 562 C C . CYS A 1 74 ? 7.483 -3.611 -15.846 1.00 98.56 74 CYS A C 1
ATOM 564 O O . CYS A 1 74 ? 8.168 -3.052 -14.988 1.00 98.56 74 CYS A O 1
ATOM 566 N N . PRO A 1 75 ? 7.841 -3.613 -17.146 1.00 98.12 75 PRO A N 1
ATOM 567 C CA . PRO A 1 75 ? 9.064 -2.978 -17.615 1.00 98.12 75 PRO A CA 1
ATOM 568 C C . PRO A 1 75 ? 9.011 -1.453 -17.455 1.00 98.12 75 PRO A C 1
ATOM 570 O O . PRO A 1 75 ? 7.943 -0.829 -17.425 1.00 98.12 75 PRO A O 1
ATOM 573 N N . ARG A 1 76 ? 10.194 -0.828 -17.415 1.00 97.81 76 ARG A N 1
ATOM 574 C CA . ARG A 1 76 ? 10.349 0.629 -17.258 1.00 97.81 76 ARG A CA 1
ATOM 575 C C . ARG A 1 76 ? 9.672 1.427 -18.377 1.00 97.81 76 ARG A C 1
ATOM 577 O O . ARG A 1 76 ? 9.280 2.569 -18.158 1.00 97.81 76 ARG A O 1
ATOM 584 N N . ILE A 1 77 ? 9.556 0.834 -19.565 1.00 97.62 77 ILE A N 1
ATOM 585 C CA . ILE A 1 77 ? 8.914 1.411 -20.749 1.00 97.62 77 ILE A CA 1
ATOM 586 C C . ILE A 1 77 ? 8.012 0.338 -21.371 1.00 97.62 77 ILE A C 1
ATOM 588 O O . ILE A 1 77 ? 8.465 -0.778 -21.620 1.00 97.62 77 ILE A O 1
ATOM 592 N N . GLY A 1 78 ? 6.752 0.689 -21.646 1.00 97.44 78 GLY A N 1
ATOM 593 C CA . GLY A 1 78 ? 5.748 -0.227 -22.195 1.00 97.44 78 GLY A CA 1
ATOM 594 C C . GLY A 1 78 ? 5.094 -1.130 -21.144 1.00 97.44 78 GLY A C 1
ATOM 595 O O . GLY A 1 78 ? 5.347 -1.011 -19.946 1.00 97.44 78 GLY A O 1
ATOM 596 N N . GLY A 1 79 ? 4.206 -2.022 -21.593 1.00 98.00 79 GLY A N 1
ATOM 597 C CA . GLY A 1 79 ? 3.518 -2.974 -20.712 1.00 98.00 79 GLY A CA 1
ATOM 598 C C . GLY A 1 79 ? 2.543 -2.335 -19.717 1.00 98.00 79 GLY A C 1
ATOM 599 O O . GLY A 1 79 ? 2.253 -2.942 -18.696 1.00 98.00 79 GLY A O 1
ATOM 600 N N . ASP A 1 80 ? 2.035 -1.125 -19.985 1.00 98.31 80 ASP A N 1
ATOM 601 C CA . ASP A 1 80 ? 1.179 -0.364 -19.054 1.00 98.31 80 ASP A CA 1
ATOM 602 C C . ASP A 1 80 ? -0.028 -1.151 -18.534 1.00 98.31 80 ASP A C 1
ATOM 604 O O . ASP A 1 80 ? -0.395 -1.010 -17.370 1.00 98.31 80 ASP A O 1
ATOM 608 N N . ASN A 1 81 ? -0.601 -2.005 -19.384 1.00 98.38 81 ASN A N 1
ATOM 609 C CA . ASN A 1 81 ? -1.782 -2.809 -19.080 1.00 98.38 81 ASN A CA 1
ATOM 610 C C . ASN A 1 81 ? -1.460 -4.172 -18.447 1.00 98.38 81 ASN A C 1
ATOM 612 O O . ASN A 1 81 ? -2.388 -4.918 -18.141 1.00 98.38 81 ASN A O 1
ATOM 616 N N . ASN A 1 82 ? -0.183 -4.521 -18.259 1.00 98.56 82 ASN A N 1
ATOM 617 C CA . ASN A 1 82 ? 0.178 -5.736 -17.534 1.00 98.56 82 ASN A CA 1
ATOM 618 C C . ASN A 1 82 ? -0.309 -5.603 -16.093 1.00 98.56 82 ASN A C 1
ATOM 620 O O . ASN A 1 82 ? -0.137 -4.552 -15.481 1.00 98.56 82 ASN A O 1
ATOM 624 N N . VAL A 1 83 ? -0.923 -6.650 -15.556 1.00 98.31 83 VAL A N 1
ATOM 625 C CA . VAL A 1 83 ? -1.504 -6.622 -14.213 1.00 98.31 83 VAL A CA 1
ATOM 626 C C . VAL A 1 83 ? -0.654 -7.400 -13.222 1.00 98.31 83 VAL A C 1
ATOM 628 O O . VAL A 1 83 ? -0.073 -8.430 -13.560 1.00 98.31 83 VAL A O 1
ATOM 631 N N . ALA A 1 84 ? -0.625 -6.920 -11.985 1.00 98.31 84 ALA A N 1
ATOM 632 C CA . ALA A 1 84 ? -0.103 -7.642 -10.835 1.00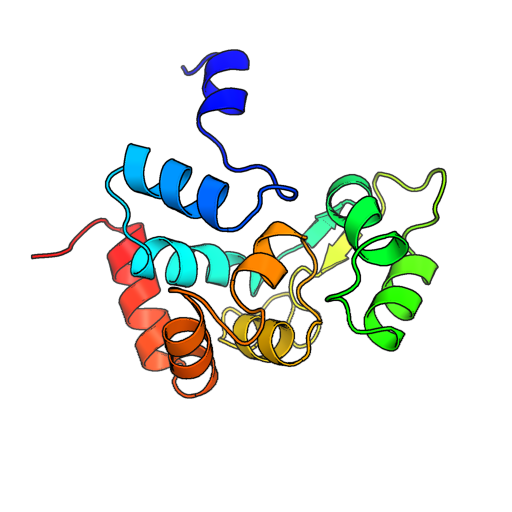 98.31 84 ALA A CA 1
ATOM 633 C C . ALA A 1 84 ? -1.182 -7.695 -9.744 1.00 98.31 84 ALA A C 1
ATOM 635 O O . ALA A 1 84 ? -1.991 -6.765 -9.650 1.00 98.31 84 ALA A O 1
ATOM 636 N N . PRO A 1 85 ? -1.228 -8.771 -8.943 1.00 98.31 85 PRO A N 1
ATOM 637 C CA . PRO A 1 85 ? -2.132 -8.832 -7.805 1.00 98.31 85 PRO A CA 1
ATOM 638 C C . PRO A 1 85 ? -1.737 -7.774 -6.766 1.00 98.31 85 PRO A C 1
ATOM 640 O O . PRO A 1 85 ? -0.544 -7.568 -6.541 1.00 98.31 85 PRO A O 1
ATOM 643 N N . LEU A 1 86 ? -2.726 -7.098 -6.170 1.00 98.31 86 LEU A N 1
ATOM 644 C CA . LEU A 1 86 ? -2.511 -6.087 -5.119 1.00 98.31 86 LEU A CA 1
ATOM 645 C C . LEU A 1 86 ? -1.891 -6.700 -3.850 1.00 98.31 86 LEU A C 1
ATOM 647 O O . LEU A 1 86 ? -1.057 -6.077 -3.199 1.00 98.31 86 LEU A O 1
ATOM 651 N N . GLU A 1 87 ? -2.257 -7.947 -3.567 1.00 96.94 87 GLU A N 1
ATOM 652 C CA . GLU A 1 87 ? -1.745 -8.811 -2.507 1.00 96.94 87 GLU A CA 1
ATOM 653 C C . GLU A 1 87 ? -1.412 -10.158 -3.179 1.00 96.94 87 GLU A C 1
ATOM 655 O O . GLU A 1 87 ? -2.244 -10.699 -3.908 1.00 96.94 87 GLU A O 1
ATOM 660 N N . TYR A 1 88 ? -0.173 -10.651 -3.056 1.0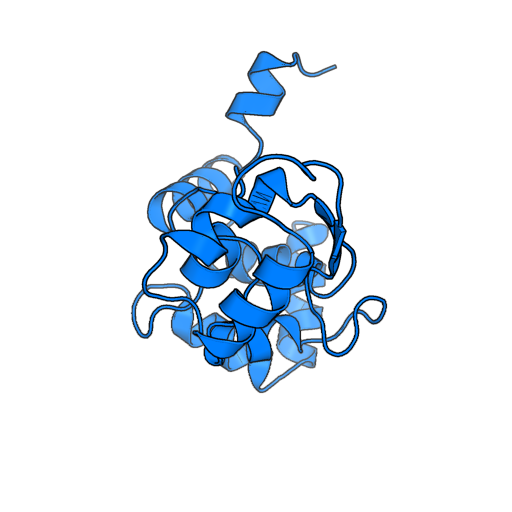0 92.00 88 TYR A N 1
ATOM 661 C CA . TYR A 1 88 ? 0.313 -11.777 -3.868 1.00 92.00 88 TYR A CA 1
ATOM 662 C C . TYR A 1 88 ? 0.154 -13.158 -3.217 1.00 92.00 88 TYR A C 1
ATOM 664 O O . TYR A 1 88 ? 0.234 -14.154 -3.941 1.00 92.00 88 TYR A O 1
ATOM 672 N N . GLN A 1 89 ? -0.042 -13.239 -1.898 1.00 93.62 89 GLN A N 1
ATOM 673 C CA . GLN A 1 89 ? -0.131 -14.496 -1.152 1.00 93.62 89 GLN A CA 1
ATOM 674 C C . GLN A 1 89 ? -1.470 -15.197 -1.408 1.00 93.62 89 GLN A C 1
ATOM 676 O O . GLN A 1 89 ? -1.520 -16.401 -1.673 1.00 93.62 89 GLN A O 1
ATOM 681 N N . THR A 1 90 ? -2.559 -14.435 -1.377 1.00 95.56 90 THR A N 1
ATOM 682 C CA . THR A 1 90 ? -3.945 -14.883 -1.510 1.00 95.56 90 THR A CA 1
ATOM 683 C C . THR A 1 90 ? -4.801 -13.905 -2.349 1.00 95.56 90 THR A C 1
ATOM 685 O O . THR A 1 90 ? -5.870 -13.487 -1.908 1.00 95.56 90 THR A O 1
ATOM 688 N N . PRO A 1 91 ? -4.478 -13.652 -3.642 1.00 93.75 91 PRO A N 1
ATOM 689 C CA . PRO A 1 91 ? -5.049 -12.552 -4.456 1.00 93.75 91 PRO A CA 1
ATOM 690 C C . PRO A 1 91 ? -6.581 -12.496 -4.634 1.00 93.75 91 PRO A C 1
ATOM 692 O O . PRO A 1 91 ? -7.119 -11.559 -5.233 1.00 93.75 91 PRO A O 1
ATOM 695 N N . THR A 1 92 ? -7.290 -13.545 -4.215 1.00 95.81 92 THR A N 1
ATOM 696 C CA . THR A 1 92 ? -8.746 -13.713 -4.360 1.00 95.81 92 THR A CA 1
ATOM 697 C C . THR A 1 92 ? -9.457 -14.007 -3.038 1.00 95.81 92 THR A C 1
ATOM 699 O O . THR A 1 92 ? -10.672 -14.204 -3.036 1.00 95.81 92 THR A O 1
ATOM 702 N N . ILE A 1 93 ? -8.730 -14.030 -1.917 1.00 97.38 93 ILE A N 1
ATOM 703 C CA . ILE A 1 93 ? -9.285 -14.274 -0.586 1.00 97.38 93 ILE A CA 1
ATOM 704 C C . ILE A 1 93 ? -9.252 -12.960 0.183 1.00 97.38 93 ILE A C 1
ATOM 706 O O . ILE A 1 93 ? -8.227 -12.299 0.275 1.00 97.38 93 ILE A O 1
ATOM 710 N N . PHE A 1 94 ? -10.395 -12.582 0.749 1.00 97.94 94 PHE A N 1
ATOM 711 C CA . PHE A 1 94 ? -10.452 -11.428 1.631 1.00 97.94 94 PHE A CA 1
ATOM 712 C C . PHE A 1 94 ? -9.944 -11.816 3.024 1.00 97.94 94 PHE A C 1
ATOM 714 O O . PHE A 1 94 ? -10.677 -12.425 3.807 1.00 97.94 94 PHE A O 1
ATOM 721 N N . ASP A 1 95 ? -8.686 -11.496 3.315 1.00 97.75 95 ASP A N 1
ATOM 722 C CA . ASP A 1 95 ? -8.013 -11.762 4.587 1.00 97.75 95 ASP A CA 1
ATOM 723 C C . ASP A 1 95 ? -7.171 -10.550 5.032 1.00 97.75 95 ASP A C 1
ATOM 725 O O . ASP A 1 95 ? -7.455 -9.422 4.642 1.00 97.75 95 ASP A O 1
ATOM 729 N N . ASN A 1 96 ? -6.217 -10.739 5.945 1.00 98.19 96 ASN A N 1
ATOM 730 C CA . ASN A 1 96 ? -5.378 -9.666 6.472 1.00 98.19 96 ASN A CA 1
ATOM 731 C C . ASN A 1 96 ? -3.918 -9.720 5.977 1.00 98.19 96 ASN A C 1
ATOM 733 O O . ASN A 1 96 ? -3.096 -8.966 6.505 1.00 98.19 96 ASN A O 1
ATOM 737 N N . ASN A 1 97 ? -3.599 -10.541 4.964 1.00 98.50 97 ASN A N 1
ATOM 738 C CA . ASN A 1 97 ? -2.251 -10.653 4.386 1.00 98.50 97 ASN A CA 1
ATOM 739 C C . ASN A 1 97 ? -1.784 -9.340 3.754 1.00 98.50 97 ASN A C 1
ATOM 741 O O . ASN A 1 97 ? -0.593 -9.043 3.768 1.00 98.50 97 ASN A O 1
ATOM 745 N N . TYR A 1 98 ? -2.719 -8.489 3.310 1.00 98.69 98 TYR A N 1
ATOM 746 C CA . TYR A 1 98 ? -2.415 -7.109 2.921 1.00 98.69 98 TYR A CA 1
ATOM 747 C C . TYR A 1 98 ? -1.526 -6.400 3.955 1.00 98.69 98 TYR A C 1
ATOM 749 O O . TYR A 1 98 ? -0.522 -5.794 3.593 1.00 98.69 98 TYR A O 1
ATOM 757 N N . TYR A 1 99 ? -1.848 -6.519 5.248 1.00 98.75 99 TYR A N 1
ATOM 758 C CA . TYR A 1 99 ? -1.094 -5.859 6.315 1.00 98.75 99 TYR A CA 1
ATOM 759 C C . TYR A 1 99 ? 0.238 -6.549 6.636 1.00 98.75 99 TYR A C 1
ATOM 761 O O . TYR A 1 99 ? 1.145 -5.872 7.117 1.00 98.75 99 TYR A O 1
ATOM 769 N N . GLU A 1 100 ? 0.371 -7.853 6.367 1.00 98.44 100 GLU A N 1
ATOM 770 C CA . GLU A 1 100 ? 1.667 -8.548 6.415 1.00 98.44 100 GLU A CA 1
ATOM 771 C C . GLU A 1 100 ? 2.604 -7.961 5.356 1.00 98.44 100 GLU A C 1
ATOM 773 O O . GLU A 1 100 ? 3.669 -7.448 5.701 1.00 98.44 100 GLU A O 1
ATOM 778 N N . ASN A 1 101 ? 2.138 -7.881 4.104 1.00 98.38 101 ASN A N 1
ATOM 779 C CA . ASN A 1 101 ? 2.913 -7.332 2.990 1.00 98.38 101 ASN A CA 1
ATOM 780 C C . ASN A 1 101 ? 3.380 -5.897 3.280 1.00 98.38 101 ASN A C 1
ATOM 782 O O . ASN A 1 101 ? 4.516 -5.541 2.978 1.00 98.38 101 ASN A O 1
ATOM 786 N N . LEU A 1 102 ? 2.551 -5.052 3.911 1.00 98.69 102 LEU A N 1
ATOM 787 C CA . LEU A 1 102 ? 2.981 -3.694 4.276 1.00 98.69 102 LEU A CA 1
ATOM 788 C C . LEU A 1 102 ? 4.156 -3.691 5.262 1.00 98.69 102 LEU A C 1
ATOM 790 O O . LEU A 1 102 ? 5.064 -2.865 5.126 1.00 98.69 102 LEU A O 1
ATOM 794 N N . VAL A 1 103 ? 4.138 -4.596 6.247 1.00 98.44 103 VAL A N 1
ATOM 795 C CA . VAL A 1 103 ? 5.214 -4.742 7.239 1.00 98.44 103 VAL A CA 1
ATOM 796 C C . VAL A 1 103 ? 6.501 -5.243 6.586 1.00 98.44 103 VAL A C 1
ATOM 798 O O . VAL A 1 103 ? 7.584 -4.783 6.954 1.00 98.44 103 VAL A O 1
ATOM 801 N N . GLU A 1 104 ? 6.377 -6.102 5.577 1.00 98.19 104 GLU A N 1
ATOM 802 C CA . GLU A 1 104 ? 7.489 -6.643 4.787 1.00 98.19 104 GLU A CA 1
ATOM 803 C C . GLU A 1 104 ? 7.971 -5.696 3.672 1.00 98.19 104 GLU A C 1
ATOM 805 O O . GLU A 1 104 ? 8.953 -5.982 3.000 1.00 98.19 104 GLU A O 1
ATOM 810 N N . LYS A 1 105 ? 7.357 -4.511 3.527 1.00 98.50 105 LYS A N 1
ATOM 811 C CA . L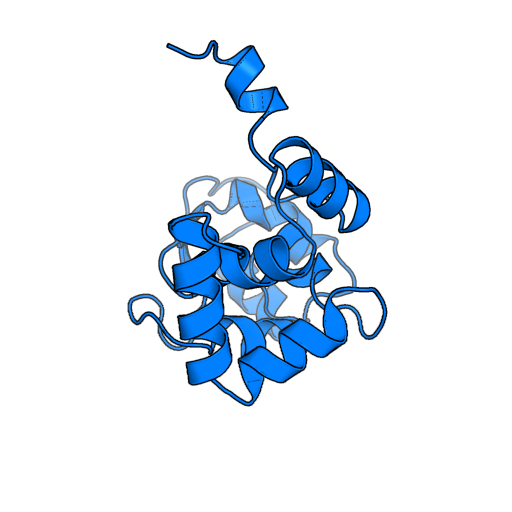YS A 1 105 ? 7.631 -3.521 2.462 1.00 98.50 105 LYS A CA 1
ATOM 812 C C . LYS A 1 105 ? 7.250 -3.980 1.047 1.00 98.50 105 LYS A C 1
ATOM 814 O O . LYS A 1 105 ? 7.784 -3.497 0.038 1.00 98.50 105 LYS A O 1
ATOM 819 N N . GLU A 1 106 ? 6.270 -4.863 0.972 1.00 98.62 106 GLU A N 1
ATOM 820 C CA . GLU A 1 106 ? 5.763 -5.520 -0.232 1.00 98.62 106 GLU A CA 1
ATOM 821 C C . GLU A 1 106 ? 4.381 -4.993 -0.671 1.00 98.62 106 GLU A C 1
ATOM 823 O O . GLU A 1 106 ? 3.715 -5.601 -1.507 1.00 98.62 106 GLU A O 1
ATOM 828 N N . GLY A 1 107 ? 3.919 -3.848 -0.148 1.00 98.38 107 GLY A N 1
ATOM 829 C CA . GLY A 1 107 ? 2.688 -3.209 -0.639 1.00 98.38 107 GLY A CA 1
ATOM 830 C C . GLY A 1 107 ? 2.811 -2.820 -2.117 1.00 98.38 107 GLY A C 1
ATOM 831 O O . GLY A 1 107 ? 3.814 -2.236 -2.511 1.00 98.38 107 GLY A O 1
ATOM 832 N N . LEU A 1 108 ? 1.830 -3.125 -2.974 1.00 98.62 108 LEU A N 1
ATOM 833 C CA . LEU A 1 108 ? 2.008 -2.921 -4.420 1.00 98.62 108 LEU A CA 1
ATOM 834 C C . LEU A 1 108 ? 2.039 -1.438 -4.822 1.00 98.62 108 LEU A C 1
ATOM 836 O O . LEU A 1 108 ? 2.887 -1.040 -5.626 1.00 98.62 108 LEU A O 1
ATOM 840 N N . LEU A 1 109 ? 1.108 -0.628 -4.310 1.00 98.75 109 LEU A N 1
ATOM 841 C CA . LEU A 1 109 ? 0.998 0.791 -4.653 1.00 98.75 109 LEU A CA 1
ATOM 842 C C . LEU A 1 109 ? 1.838 1.651 -3.700 1.00 98.75 109 LEU A C 1
ATOM 844 O O . LEU A 1 109 ? 2.089 1.278 -2.556 1.00 98.75 109 LEU A O 1
ATOM 848 N N . HIS A 1 110 ? 2.240 2.843 -4.146 1.00 98.75 110 HIS A N 1
ATOM 849 C CA . HIS A 1 110 ? 2.918 3.806 -3.266 1.00 98.75 110 HIS A CA 1
ATOM 850 C C . HIS A 1 110 ? 2.026 4.159 -2.069 1.00 98.75 110 HIS A C 1
ATOM 852 O O . HIS A 1 110 ? 2.449 4.023 -0.925 1.00 98.75 110 HIS A O 1
ATOM 858 N N . SER A 1 111 ? 0.751 4.460 -2.323 1.00 98.69 111 SER A N 1
ATOM 859 C CA . SER A 1 111 ? -0.239 4.743 -1.280 1.00 98.69 111 SER A CA 1
ATOM 860 C C . SER A 1 111 ? -0.427 3.612 -0.264 1.00 98.69 111 SER A C 1
ATOM 862 O O . SER A 1 111 ? -0.766 3.893 0.881 1.00 98.69 111 SER A O 1
ATOM 864 N N . ASP A 1 112 ? -0.219 2.350 -0.663 1.00 98.69 112 ASP A N 1
ATOM 865 C CA . ASP A 1 112 ? -0.290 1.213 0.262 1.00 98.69 112 ASP A CA 1
ATOM 866 C C . ASP A 1 112 ? 0.882 1.256 1.241 1.00 98.69 112 ASP A C 1
ATOM 868 O O . ASP A 1 112 ? 0.699 1.211 2.458 1.00 98.69 112 ASP A O 1
ATOM 872 N N . GLN A 1 113 ? 2.100 1.399 0.709 1.00 98.69 113 GLN A N 1
ATOM 873 C CA . GLN A 1 113 ? 3.304 1.395 1.533 1.00 98.69 113 GLN A CA 1
ATOM 874 C C . GLN A 1 113 ? 3.381 2.607 2.467 1.00 98.69 113 GLN A C 1
ATOM 876 O O . GLN A 1 113 ? 3.916 2.505 3.570 1.00 98.69 113 GLN A O 1
ATOM 881 N N . GLU A 1 114 ? 2.786 3.734 2.078 1.00 98.56 114 GLU A N 1
ATOM 882 C CA . GLU A 1 114 ? 2.727 4.933 2.913 1.00 98.56 114 GLU A CA 1
ATOM 883 C C . GLU A 1 114 ? 1.950 4.739 4.224 1.00 98.56 114 GLU A C 1
ATOM 885 O O . GLU A 1 114 ? 2.168 5.476 5.191 1.00 98.56 114 GLU A O 1
ATOM 890 N N . LEU A 1 115 ? 1.114 3.699 4.326 1.00 98.69 115 LEU A N 1
ATOM 891 C CA . LEU A 1 115 ? 0.459 3.333 5.582 1.00 98.69 115 LEU A CA 1
ATOM 892 C C . LEU A 1 115 ? 1.430 2.723 6.606 1.00 98.69 115 LEU A C 1
ATOM 894 O O . LEU A 1 115 ? 1.125 2.751 7.804 1.00 98.69 115 LEU A O 1
ATOM 898 N N . PHE A 1 116 ? 2.593 2.209 6.187 1.00 98.62 116 PHE A N 1
ATOM 899 C CA . PHE A 1 116 ? 3.573 1.599 7.087 1.00 98.62 116 PHE A CA 1
ATOM 900 C C . PHE A 1 116 ? 5.028 1.909 6.697 1.00 98.62 116 PHE A C 1
ATOM 902 O O . PHE A 1 116 ? 5.607 1.317 5.792 1.00 98.62 116 PHE A O 1
ATOM 909 N N . ASN A 1 117 ? 5.647 2.811 7.464 1.00 95.31 117 ASN A N 1
ATOM 910 C CA . ASN A 1 117 ? 7.026 3.283 7.272 1.00 95.31 117 ASN A CA 1
ATOM 911 C C . ASN A 1 117 ? 7.842 3.279 8.590 1.00 95.31 117 ASN A C 1
ATOM 913 O O . ASN A 1 117 ? 8.808 4.027 8.747 1.00 95.31 117 ASN A O 1
ATOM 917 N N . GLY A 1 118 ? 7.425 2.488 9.587 1.00 92.25 118 GLY A N 1
ATOM 918 C CA . GLY A 1 118 ? 8.042 2.407 10.924 1.00 92.25 118 GLY A CA 1
ATOM 919 C C . GLY A 1 118 ? 7.731 3.582 11.865 1.00 92.25 118 GLY A C 1
ATOM 920 O O . GLY A 1 118 ? 8.179 3.596 13.011 1.00 92.25 118 GLY A O 1
ATOM 921 N N . ARG A 1 119 ? 6.974 4.581 11.400 1.00 91.88 119 ARG A N 1
ATOM 922 C CA . ARG A 1 119 ? 6.515 5.747 12.168 1.00 91.88 119 ARG A CA 1
ATOM 923 C C . ARG A 1 119 ? 5.242 6.332 11.566 1.00 91.88 119 ARG A C 1
ATOM 925 O O . ARG A 1 119 ? 5.000 6.186 10.371 1.00 91.88 119 ARG A O 1
ATOM 932 N N . GLY A 1 120 ? 4.503 7.091 12.368 1.00 94.69 120 GLY A N 1
ATOM 933 C CA . GLY A 1 120 ? 3.334 7.844 11.916 1.00 94.69 120 GLY A CA 1
ATOM 934 C C . GLY A 1 120 ? 2.008 7.287 12.439 1.00 94.69 120 GLY A C 1
ATOM 935 O O . GLY A 1 120 ? 1.980 6.250 13.106 1.00 94.69 120 GLY A O 1
ATOM 936 N N . PRO A 1 121 ? 0.901 7.989 12.155 1.00 97.44 121 PRO A N 1
ATOM 937 C CA . PRO A 1 121 ? -0.389 7.763 12.810 1.00 97.44 121 PRO A CA 1
ATOM 938 C C . PRO A 1 121 ? -1.064 6.431 12.439 1.00 97.44 121 PRO A C 1
ATOM 940 O O . PRO A 1 121 ? -1.991 6.008 13.120 1.00 97.44 121 PRO A O 1
ATOM 943 N N . THR A 1 122 ? -0.609 5.759 11.383 1.00 98.56 122 THR A N 1
ATOM 944 C CA . THR A 1 122 ? -1.196 4.514 10.856 1.00 98.56 122 THR A CA 1
ATOM 945 C C . THR A 1 122 ? -0.508 3.239 11.343 1.00 98.56 122 THR A C 1
ATOM 947 O O . THR A 1 122 ? -1.097 2.164 11.272 1.00 98.56 122 THR A O 1
ATOM 950 N N . ASN A 1 123 ? 0.722 3.323 11.868 1.00 98.06 123 ASN A N 1
ATOM 951 C CA . ASN A 1 123 ? 1.581 2.140 12.041 1.00 98.06 123 ASN A CA 1
ATOM 952 C C . ASN A 1 123 ? 1.034 1.151 13.070 1.00 98.06 123 ASN A C 1
ATOM 954 O O . ASN A 1 123 ? 1.015 -0.051 12.824 1.00 98.06 123 ASN A O 1
ATOM 958 N N . LEU A 1 124 ? 0.553 1.657 14.209 1.00 98.31 124 LEU A N 1
ATOM 959 C CA . LEU A 1 124 ? -0.039 0.808 15.244 1.00 98.31 124 LEU A CA 1
ATOM 960 C C . LEU A 1 124 ? -1.296 0.094 14.736 1.00 98.31 124 LEU A C 1
ATOM 962 O O . LEU A 1 124 ? -1.522 -1.057 15.094 1.00 98.31 124 LEU A O 1
ATOM 966 N N . GLN A 1 125 ? -2.083 0.747 13.877 1.00 98.75 125 GLN A N 1
ATOM 967 C CA . GLN A 1 125 ? -3.293 0.156 13.314 1.00 98.75 125 GLN A CA 1
ATOM 968 C C . GLN A 1 125 ? -2.966 -0.944 12.295 1.00 98.75 125 GLN A C 1
ATOM 970 O O . GLN A 1 125 ? -3.586 -2.003 12.335 1.00 98.75 125 GLN A O 1
ATOM 975 N N . VAL A 1 126 ? -1.959 -0.731 11.438 1.00 98.81 126 VAL A N 1
ATOM 976 C CA . VAL A 1 126 ? -1.455 -1.765 10.514 1.00 98.81 126 VAL A CA 1
ATOM 977 C C . VAL A 1 126 ? -0.982 -2.996 11.290 1.00 98.81 126 VAL A C 1
ATOM 979 O O . VAL A 1 126 ? -1.404 -4.110 10.989 1.00 98.81 126 VAL A O 1
ATOM 982 N N . LEU A 1 127 ? -0.181 -2.806 12.345 1.00 98.69 127 LEU A N 1
ATOM 983 C CA . LEU A 1 127 ? 0.278 -3.910 13.198 1.00 98.69 127 LEU A CA 1
ATOM 984 C C . LEU A 1 127 ? -0.884 -4.624 13.901 1.00 98.69 127 LEU A C 1
ATOM 986 O O . LEU A 1 127 ? -0.878 -5.849 14.004 1.00 98.69 127 LEU A O 1
ATOM 990 N N . ALA A 1 128 ? -1.894 -3.882 14.362 1.00 98.62 128 ALA A N 1
ATOM 991 C CA . ALA A 1 128 ? -3.076 -4.469 14.985 1.00 98.62 128 ALA A CA 1
ATOM 992 C C . ALA A 1 128 ? -3.858 -5.359 14.006 1.00 98.62 128 ALA A C 1
ATOM 994 O O . ALA A 1 128 ? -4.239 -6.472 14.367 1.00 98.62 128 ALA A O 1
ATOM 995 N N . TYR A 1 129 ? -4.062 -4.908 12.766 1.00 98.81 129 TYR A N 1
ATOM 996 C CA . TYR A 1 129 ? -4.771 -5.681 11.743 1.00 98.81 129 TYR A CA 1
ATOM 997 C C . TYR A 1 129 ? -3.973 -6.876 11.227 1.00 98.81 129 TYR A C 1
ATOM 999 O O . TYR A 1 129 ? -4.552 -7.944 11.021 1.00 98.81 129 TYR A O 1
ATOM 1007 N N . ARG A 1 130 ? -2.647 -6.748 11.113 1.00 98.44 130 ARG A N 1
ATOM 1008 C CA . ARG A 1 130 ? -1.748 -7.880 10.852 1.00 98.44 130 ARG A CA 1
ATOM 1009 C C . ARG A 1 130 ? -1.914 -8.986 11.899 1.00 98.44 130 ARG A C 1
ATOM 1011 O O . ARG A 1 130 ? -2.052 -10.153 11.557 1.00 98.44 130 ARG A O 1
ATOM 1018 N N . LEU A 1 131 ? -1.940 -8.624 13.183 1.00 98.44 131 LEU A N 1
ATOM 1019 C CA . LEU A 1 131 ? -2.017 -9.594 14.284 1.00 98.44 131 LEU A CA 1
ATOM 1020 C C . LEU A 1 131 ? -3.434 -10.126 14.541 1.00 98.44 131 LEU A C 1
ATOM 1022 O O . LEU A 1 131 ? -3.592 -11.186 15.147 1.00 98.44 131 LEU A O 1
ATOM 1026 N N . ASN A 1 132 ? -4.470 -9.393 14.130 1.00 98.25 132 ASN A N 1
ATOM 1027 C CA . ASN A 1 132 ? -5.853 -9.726 14.439 1.00 98.25 132 ASN A CA 1
ATOM 1028 C C . ASN A 1 132 ? -6.787 -9.460 13.251 1.00 98.25 132 ASN A C 1
ATOM 1030 O O . ASN A 1 132 ? -7.351 -8.372 13.104 1.00 98.25 132 ASN A O 1
ATOM 1034 N N . LYS A 1 133 ? -7.039 -10.509 12.458 1.00 97.56 133 LYS A N 1
ATOM 1035 C CA . LYS A 1 133 ? -7.975 -10.450 11.325 1.00 97.56 133 LYS A CA 1
ATOM 1036 C C . LYS A 1 133 ? -9.401 -10.047 11.719 1.00 97.56 133 LYS A C 1
ATOM 1038 O O . LYS A 1 133 ? -10.102 -9.440 10.920 1.00 97.56 133 LYS A O 1
ATOM 1043 N N . PHE A 1 134 ? -9.851 -10.375 12.936 1.00 98.19 134 PHE A N 1
ATOM 1044 C CA . PHE A 1 134 ? -11.205 -10.031 13.380 1.00 98.19 134 PHE A CA 1
ATOM 1045 C C . PHE A 1 134 ? -11.342 -8.532 13.645 1.00 98.19 134 PHE A C 1
ATOM 1047 O O . PHE A 1 134 ? -12.372 -7.955 13.309 1.00 98.19 134 PHE A O 1
ATOM 1054 N N . ALA A 1 135 ? -10.299 -7.897 14.192 1.00 98.31 135 ALA A N 1
ATOM 1055 C CA . ALA A 1 135 ? -10.267 -6.445 14.346 1.00 98.31 135 ALA A CA 1
ATOM 1056 C C . ALA A 1 135 ? -10.337 -5.750 12.979 1.00 98.31 135 ALA A C 1
ATOM 1058 O O . ALA A 1 135 ? -11.144 -4.842 12.803 1.00 98.31 135 ALA A O 1
ATOM 1059 N N . PHE A 1 136 ? -9.566 -6.240 11.998 1.00 98.56 136 PHE A N 1
ATOM 1060 C CA . PHE A 1 136 ? -9.640 -5.752 10.621 1.00 98.56 136 PHE A CA 1
ATOM 1061 C C . PHE A 1 136 ? -11.049 -5.885 10.036 1.00 98.56 136 PHE A C 1
ATOM 1063 O O . PHE A 1 136 ? -11.613 -4.894 9.586 1.00 98.56 136 PHE A O 1
ATOM 1070 N N . PHE A 1 137 ? -11.644 -7.080 10.070 1.00 98.38 137 PHE A N 1
ATOM 1071 C CA . PHE A 1 137 ? -12.968 -7.302 9.480 1.00 98.38 137 PHE A CA 1
ATOM 1072 C C . PHE A 1 137 ? -14.062 -6.460 10.144 1.00 98.38 137 PHE A C 1
ATOM 1074 O O . PHE A 1 137 ? -14.938 -5.953 9.444 1.00 98.38 137 PHE A O 1
ATOM 1081 N N . SER A 1 138 ? -14.003 -6.287 11.470 1.00 97.75 138 SER A N 1
ATOM 1082 C CA . SER A 1 138 ? -14.944 -5.434 12.206 1.00 97.75 138 SER A CA 1
ATOM 1083 C C . SER A 1 138 ? -14.851 -3.983 11.739 1.00 97.75 138 SER A C 1
ATOM 1085 O O . SER A 1 138 ? -15.855 -3.401 11.336 1.00 97.75 138 SER A O 1
ATOM 1087 N N . ASP A 1 139 ? -13.642 -3.418 11.729 1.00 98.00 139 ASP A N 1
ATOM 1088 C CA . ASP A 1 139 ? -13.433 -2.029 11.318 1.00 98.00 139 ASP A CA 1
ATOM 1089 C C . ASP A 1 139 ? -13.714 -1.812 9.831 1.00 98.00 139 ASP A C 1
ATOM 1091 O O . ASP A 1 139 ? -14.279 -0.789 9.462 1.00 98.00 139 ASP A O 1
ATOM 1095 N N . PHE A 1 140 ? -13.370 -2.775 8.972 1.00 98.25 140 PHE A N 1
ATOM 1096 C CA . PHE A 1 140 ? -13.693 -2.713 7.550 1.00 98.25 140 PHE A CA 1
ATOM 1097 C C . PHE A 1 140 ? -15.205 -2.619 7.334 1.00 98.25 140 PHE A C 1
ATOM 1099 O O . PHE A 1 140 ? -15.672 -1.757 6.589 1.00 98.25 140 PHE A O 1
ATOM 1106 N N . ALA A 1 141 ? -15.980 -3.468 8.017 1.00 96.94 141 ALA A N 1
ATOM 1107 C CA . ALA A 1 141 ? -17.435 -3.424 7.949 1.00 96.94 141 ALA A CA 1
ATOM 1108 C C . ALA A 1 141 ? -17.983 -2.082 8.467 1.00 96.94 141 ALA A C 1
ATOM 1110 O O . ALA A 1 141 ? -18.790 -1.454 7.783 1.00 96.94 141 ALA A O 1
ATOM 1111 N N . GLU A 1 142 ? -17.512 -1.597 9.619 1.00 95.81 142 GLU A N 1
ATOM 1112 C CA . GLU A 1 142 ? -17.922 -0.293 10.165 1.00 95.81 142 GLU A CA 1
ATOM 1113 C C . GLU A 1 142 ? -17.623 0.865 9.200 1.00 95.81 142 GLU A C 1
ATOM 1115 O O . GLU A 1 142 ? -18.501 1.693 8.934 1.00 95.81 142 GLU A O 1
ATOM 1120 N N . SER A 1 143 ? -16.418 0.899 8.622 1.00 95.62 143 SER A N 1
ATOM 1121 C CA . SER A 1 143 ? -15.994 1.949 7.693 1.00 95.62 143 SER A CA 1
ATOM 1122 C C . SER A 1 143 ? -16.759 1.921 6.365 1.00 95.62 143 SER A C 1
ATOM 1124 O O . SER A 1 143 ? -16.996 2.983 5.791 1.00 95.62 143 SER A O 1
ATOM 1126 N N . ILE A 1 144 ? -17.171 0.745 5.872 1.00 93.06 144 ILE A N 1
ATOM 1127 C CA . ILE A 1 144 ? -17.982 0.624 4.646 1.00 93.06 144 ILE A CA 1
ATOM 1128 C C . ILE A 1 144 ? -19.403 1.140 4.863 1.00 93.06 144 ILE A C 1
ATOM 1130 O O . ILE A 1 144 ? -19.940 1.851 4.013 1.00 93.06 144 ILE A O 1
ATOM 1134 N N . VAL A 1 145 ? -20.032 0.771 5.981 1.00 89.69 145 VAL A N 1
ATOM 1135 C CA . VAL A 1 145 ? -21.427 1.156 6.234 1.00 89.69 145 VAL A CA 1
ATOM 1136 C C . VAL A 1 145 ? -21.512 2.595 6.783 1.00 89.69 145 VAL A C 1
ATOM 1138 O O . VAL A 1 145 ? -22.558 3.233 6.683 1.00 89.69 145 VAL A O 1
ATOM 1141 N N . GLY A 1 146 ? -20.415 3.136 7.326 1.00 76.25 146 GLY A N 1
ATOM 1142 C CA . GLY A 1 146 ? -20.336 4.510 7.831 1.00 76.25 146 GLY A CA 1
ATOM 1143 C C . GLY A 1 146 ? -20.935 4.693 9.228 1.00 76.25 146 GLY A C 1
ATOM 1144 O O . GLY A 1 146 ? -21.326 5.804 9.586 1.00 76.25 146 GLY A O 1
ATOM 1145 N N . TRP A 1 147 ? -21.026 3.618 10.017 1.00 56.00 147 TRP A N 1
ATOM 1146 C CA . TRP A 1 147 ? -21.535 3.668 11.389 1.00 56.00 147 TRP A CA 1
ATOM 1147 C C . TRP A 1 147 ? -20.351 3.752 12.345 1.00 56.00 147 TRP A C 1
ATOM 1149 O O . TRP A 1 147 ? -19.711 2.751 12.644 1.00 56.00 147 TRP A O 1
ATOM 1159 N N . ARG A 1 148 ? -20.082 4.949 12.859 1.00 60.91 148 ARG A N 1
ATOM 1160 C CA . ARG A 1 148 ? -19.428 5.102 14.159 1.00 60.91 148 ARG A CA 1
ATOM 1161 C C . ARG A 1 148 ? -20.419 5.841 15.054 1.00 60.91 148 ARG A C 1
ATOM 1163 O O . ARG A 1 148 ? -20.823 6.953 14.718 1.00 60.91 148 ARG A O 1
ATOM 1170 N N . THR A 1 149 ? -20.882 5.167 16.105 1.00 51.38 149 THR A N 1
ATOM 1171 C CA . THR A 1 149 ? -21.671 5.763 17.198 1.00 51.38 149 THR A CA 1
ATOM 1172 C C . THR A 1 149 ? -20.851 6.781 17.967 1.00 51.38 149 THR A C 1
ATOM 1174 O O . THR A 1 149 ? -19.648 6.490 18.170 1.00 51.38 149 THR A O 1
#

pLDDT: mean 94.79, std 9.05, range [46.62, 98.81]

Secondary structure (DSSP, 8-state):
---HHHHHHHSPPTT--HHHHHHHHHTTT--HHHHHHHHGGGGSSEEEHHHHHHHHHH-TTS-HHHHHHHHTTS-SSS-TT-EEESSSSSTTS-SSHHHHHHHTT--SSHHHHTT-SSSSTTHHHHHHHHH-HHHHHHHHHHHHHT---

Organism: Ambore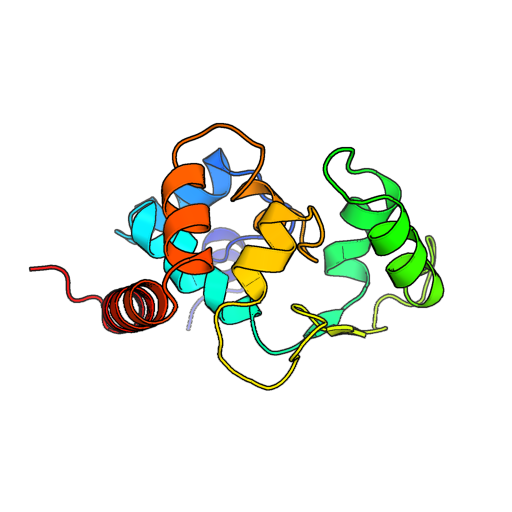lla trichopoda (NCBI:txid13333)

Sequence (149 aa):
MASKQDASTQIPSPVMDLPALITKFQSHRLGVRDLVALSGAHTIGFAACFLFRNRIYNDTNCDPDFATSRQASCPRIGGDNNVAPLEYQTPTIFDNNYYENLVEKEGLLHSDQELFNGRGPTNLQVLAYRLNKFAFFSDFAESIVGWRT

Foldseek 3Di:
DDDPVRCVVQDDALQDAPVVLQVSCVVVVHHLLLSLLQLLVLLADKDFLLRQVCVLPPNPLADVVLSVVSCVQRPNDDRRRGIDRQQPPCHHDSWLSLLVCLVVRNGRTNSSVSLDDPDDDNNVSSVVCNVDRVVSVVSNVCSVVVDDD

InterPro domains:
  IPR000823 Plant peroxidase [PR00461] (33-45)
  IPR000823 Plant peroxidase [PR00461] (85-100)
  IPR000823 Plant peroxidase [PR00461] (101-118)
  IPR000823 Plant peroxidase [PTHR31388] (2-145)
  IPR002016 Haem peroxidase [PF00141] (4-118)
  IPR002016 Haem peroxidase [PR00458] (34-49)
  IPR002016 Haem peroxidase [PR00458] (87-102)
  IPR002016 Haem peroxidase [PS50873] (1-149)
  IPR010255 Haem peroxidase superfamily [SSF48113] (3-145)
  IPR019793 Peroxidases heam-ligand binding site [PS00435] (34-44)